Protein AF-A0A522ARN6-F1 (afdb_m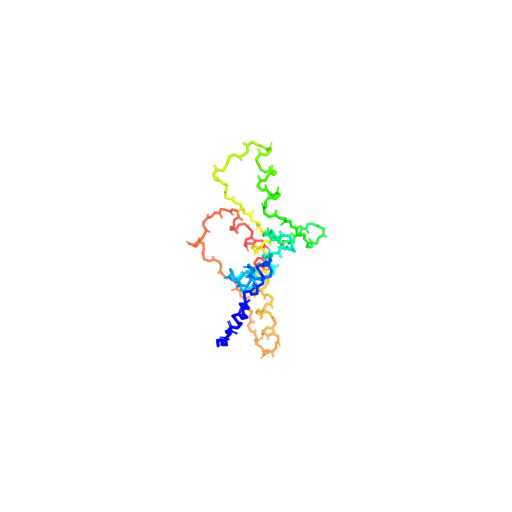onomer_lite)

Sequence (126 aa):
MNRISHQNHDVEWNAARAADLYGIEYWGAGHFQVSADGLVQVTAETGGGRGTINLLDIVDGLSERGLPMPVLLRIENLLDARIAEINESFARAIAQSGYRGRYRGVFPIKVNQQSQIIEEVASFGA

Radius of gyration: 21.61 Å; chains: 1; bounding box: 45×65×55 Å

Foldseek 3Di:
DDPPPPPPPPPDDFLVVVCVVVVCVPPVVPQWGADRVNFIKGWFQDPVGIDIDGPVVVVVVCVVVVNDDDDDDDDLRVLLVVLVVVQVVVVVVCVVVVPPDHDADDDDCVVPVDPVSVVSCVVNRD

Secondary structure (DSSP, 8-state):
----------PPP-HHHHHHHTTHHHHHTTTEEE-TTS-EEEEEEETTEEEEEEHHHHHHHHHHTT-PSP-----HHHHHHHHHHHHHHHHHHHHHHT--S-------GGG---HHHHHHHHHH--

pLDDT: mean 85.88, std 13.64, range [35.56, 97.69]

Structure (mmCIF, N/CA/C/O backbone):
data_AF-A0A522ARN6-F1
#
_entry.id   AF-A0A522ARN6-F1
#
loop_
_atom_site.group_PDB
_atom_site.id
_atom_site.type_symbol
_atom_site.label_atom_id
_atom_site.label_alt_id
_atom_site.label_comp_id
_atom_site.label_asym_id
_atom_site.label_entity_id
_atom_site.label_seq_id
_atom_site.pdbx_PDB_ins_co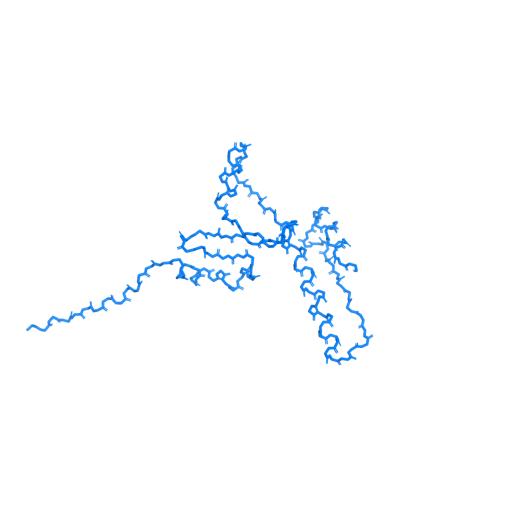de
_atom_site.Cartn_x
_atom_site.Cartn_y
_atom_site.Cartn_z
_atom_site.occupancy
_atom_site.B_iso_or_equiv
_atom_site.auth_seq_id
_atom_site.auth_comp_id
_atom_site.auth_asym_id
_atom_site.auth_atom_id
_atom_site.pdbx_PDB_model_num
ATOM 1 N N . MET A 1 1 ? -1.567 -51.854 -32.004 1.00 36.31 1 MET A N 1
ATOM 2 C CA . MET A 1 1 ? -0.884 -50.661 -31.456 1.00 36.31 1 MET A CA 1
ATOM 3 C C . MET A 1 1 ? -1.908 -49.558 -31.244 1.00 36.31 1 MET A C 1
ATOM 5 O O . MET A 1 1 ? -2.272 -48.893 -32.203 1.00 36.31 1 MET A O 1
ATOM 9 N N . ASN A 1 2 ? -2.405 -49.394 -30.018 1.00 35.56 2 ASN A N 1
ATOM 10 C CA . ASN A 1 2 ? -3.273 -48.271 -29.664 1.00 35.56 2 ASN A CA 1
ATOM 11 C C . ASN A 1 2 ? -2.361 -47.106 -29.252 1.00 35.56 2 ASN A C 1
ATOM 13 O O . ASN A 1 2 ? -1.672 -47.207 -28.238 1.00 35.56 2 ASN A O 1
ATOM 17 N N . ARG A 1 3 ? -2.280 -46.046 -30.066 1.00 41.84 3 ARG A N 1
ATOM 18 C CA . ARG A 1 3 ? -1.606 -44.802 -29.666 1.00 41.84 3 ARG A CA 1
ATOM 19 C C . ARG A 1 3 ? -2.460 -44.169 -28.576 1.00 41.84 3 ARG A C 1
ATOM 21 O O . ARG A 1 3 ? -3.554 -43.696 -28.854 1.00 41.84 3 ARG A O 1
ATOM 28 N N . ILE A 1 4 ? -1.960 -44.196 -27.346 1.00 50.34 4 ILE A N 1
ATOM 29 C CA . ILE A 1 4 ? -2.500 -43.393 -26.255 1.00 50.34 4 ILE A CA 1
ATOM 30 C C . ILE A 1 4 ? -2.236 -41.937 -26.640 1.00 50.34 4 ILE A C 1
ATOM 32 O O . ILE A 1 4 ? -1.092 -41.484 -26.658 1.00 50.34 4 ILE A O 1
ATOM 36 N N . SER A 1 5 ? -3.288 -41.230 -27.036 1.00 45.78 5 SER A N 1
ATOM 37 C CA . SER A 1 5 ? -3.281 -39.783 -27.199 1.00 45.78 5 SER A CA 1
ATOM 38 C C . SER A 1 5 ? -3.051 -39.176 -25.816 1.00 45.78 5 SER A C 1
ATOM 40 O O . SER A 1 5 ? -3.976 -39.084 -25.012 1.00 45.78 5 SER A O 1
ATOM 42 N N . HIS A 1 6 ? -1.809 -38.792 -25.513 1.00 49.28 6 HIS A N 1
ATOM 43 C CA . HIS A 1 6 ? -1.531 -37.887 -24.405 1.00 49.28 6 HIS A CA 1
ATOM 44 C C . HIS A 1 6 ? -2.176 -36.539 -24.745 1.00 49.28 6 HIS A C 1
ATOM 46 O O . HIS A 1 6 ? -1.598 -35.717 -25.450 1.00 49.28 6 HIS A O 1
ATOM 52 N N . GLN A 1 7 ? -3.415 -36.347 -24.293 1.00 51.12 7 GLN A N 1
ATOM 53 C CA . GLN A 1 7 ? -4.031 -35.031 -24.168 1.00 51.12 7 GLN A CA 1
ATOM 54 C C . GLN A 1 7 ? -3.242 -34.302 -23.079 1.00 51.12 7 GLN A C 1
ATOM 56 O O . GLN A 1 7 ? -3.546 -34.415 -21.892 1.00 51.12 7 GLN A O 1
ATOM 61 N N . ASN A 1 8 ? -2.153 -33.648 -23.476 1.00 50.44 8 ASN A N 1
ATOM 62 C CA . ASN A 1 8 ? -1.408 -32.776 -22.593 1.00 50.44 8 ASN A CA 1
ATOM 63 C C . ASN A 1 8 ? -2.280 -31.536 -22.382 1.00 50.44 8 ASN A C 1
ATOM 65 O O . ASN A 1 8 ? -2.251 -30.604 -23.181 1.00 50.44 8 ASN A O 1
ATOM 69 N N . HIS A 1 9 ? -3.116 -31.551 -21.345 1.00 53.28 9 HIS A N 1
ATOM 70 C CA . HIS A 1 9 ? -3.785 -30.350 -20.853 1.00 53.28 9 HIS A CA 1
ATOM 71 C C . HIS A 1 9 ? -2.761 -29.479 -20.105 1.00 53.28 9 HIS A C 1
ATOM 73 O O . HIS A 1 9 ? -2.957 -29.121 -18.945 1.00 53.28 9 HIS A O 1
ATOM 79 N N . ASP A 1 10 ? -1.658 -29.132 -20.774 1.00 64.62 10 ASP A N 1
ATOM 80 C CA . ASP A 1 10 ? -0.843 -27.985 -20.393 1.00 64.62 10 ASP A CA 1
ATOM 81 C C . ASP A 1 10 ? -1.668 -26.767 -20.774 1.00 64.62 10 ASP A C 1
ATOM 83 O O . ASP A 1 10 ? -1.637 -26.265 -21.895 1.00 64.62 10 ASP A O 1
ATOM 87 N N . VAL A 1 11 ? -2.530 -26.363 -19.850 1.00 71.56 11 VAL A N 1
ATOM 88 C CA . VAL A 1 11 ? -3.292 -25.133 -19.997 1.00 71.56 11 VAL A CA 1
ATOM 89 C C . VAL A 1 11 ? -2.281 -24.000 -20.226 1.00 71.56 11 VAL A C 1
ATOM 91 O O . VAL A 1 11 ? -1.294 -23.875 -19.499 1.00 71.56 11 VAL A O 1
ATOM 94 N N . GLU A 1 12 ? -2.507 -23.206 -21.264 1.00 87.88 12 GLU A N 1
ATOM 95 C CA . GLU A 1 12 ? -1.586 -22.168 -21.729 1.00 87.88 12 GLU A CA 1
ATOM 96 C C . GLU A 1 12 ? -1.233 -21.176 -20.604 1.00 87.88 12 GLU A C 1
ATOM 98 O O . GLU A 1 12 ? -2.098 -20.770 -19.821 1.00 87.88 12 GLU A O 1
ATOM 103 N N . TRP A 1 13 ? 0.049 -20.825 -20.468 1.00 90.81 13 TRP A N 1
ATOM 104 C CA . TRP A 1 13 ? 0.509 -19.838 -19.484 1.00 90.81 13 TRP A CA 1
ATOM 105 C C . TRP A 1 13 ? 0.035 -18.432 -19.871 1.00 90.81 13 TRP A C 1
ATOM 107 O O . TRP A 1 13 ? 0.168 -18.032 -21.023 1.00 90.81 13 TRP A O 1
ATOM 117 N N . ASN A 1 14 ? -0.503 -17.671 -18.914 1.00 93.88 14 ASN A N 1
ATOM 118 C CA . ASN A 1 14 ? -1.007 -16.315 -19.145 1.00 93.88 14 ASN A CA 1
ATOM 119 C C . ASN A 1 14 ? -0.912 -15.438 -17.881 1.00 93.88 14 ASN A C 1
ATOM 121 O O . ASN A 1 14 ? -0.576 -15.920 -16.797 1.00 93.88 14 ASN A O 1
ATOM 125 N N . ALA A 1 15 ? -1.228 -14.145 -18.019 1.00 94.62 15 ALA A N 1
ATOM 126 C CA . ALA A 1 15 ? -1.158 -13.168 -16.930 1.00 94.62 15 ALA A CA 1
ATOM 127 C C . ALA A 1 15 ? -2.036 -13.538 -15.721 1.00 94.62 15 ALA A C 1
ATOM 129 O O . ALA A 1 15 ? -1.594 -13.396 -14.583 1.00 94.62 15 ALA A O 1
ATOM 130 N N . ALA A 1 16 ? -3.238 -14.076 -15.949 1.00 93.75 16 ALA A N 1
ATOM 131 C CA . ALA A 1 16 ? -4.132 -14.503 -14.871 1.00 93.75 16 ALA A CA 1
ATOM 132 C C . ALA A 1 16 ? -3.527 -15.654 -14.050 1.00 93.75 16 ALA A C 1
ATOM 134 O O . ALA A 1 16 ? -3.585 -15.648 -12.825 1.00 93.75 16 ALA A O 1
ATOM 135 N N . ARG A 1 17 ? -2.869 -16.611 -14.713 1.00 93.31 17 ARG A N 1
ATOM 136 C CA . ARG A 1 17 ? -2.145 -17.703 -14.045 1.00 93.31 17 ARG A CA 1
ATOM 137 C C . ARG A 1 17 ? -0.931 -17.222 -13.275 1.00 93.31 17 ARG A C 1
ATOM 139 O O . ARG A 1 17 ? -0.664 -17.742 -12.200 1.00 93.31 17 ARG A O 1
ATOM 146 N N . ALA A 1 18 ? -0.209 -16.239 -13.805 1.00 93.69 18 ALA A N 1
ATOM 147 C CA . ALA A 1 18 ? 0.872 -15.599 -13.067 1.00 93.69 18 ALA A CA 1
ATOM 148 C C . ALA A 1 18 ? 0.336 -14.898 -11.807 1.00 93.69 18 ALA A C 1
ATOM 150 O O . ALA A 1 18 ? 0.896 -15.077 -10.728 1.00 93.69 18 ALA A O 1
ATOM 151 N N . ALA A 1 19 ? -0.766 -14.150 -11.928 1.00 95.00 19 ALA A N 1
ATOM 152 C CA . ALA A 1 19 ? -1.405 -13.467 -10.804 1.00 95.00 19 ALA A CA 1
ATOM 153 C C . ALA A 1 19 ? -1.857 -14.445 -9.709 1.00 95.00 19 ALA A C 1
ATOM 155 O O . ALA A 1 19 ? -1.609 -14.180 -8.532 1.00 95.00 19 ALA A O 1
ATOM 156 N N . ASP A 1 20 ? -2.450 -15.576 -10.102 1.00 94.69 20 ASP A N 1
ATOM 157 C CA . ASP A 1 20 ? -2.875 -16.654 -9.201 1.00 94.69 20 ASP A CA 1
ATOM 158 C C . ASP A 1 20 ? -1.675 -17.358 -8.547 1.00 94.69 20 ASP A C 1
ATOM 160 O O . ASP A 1 20 ? -1.589 -17.440 -7.323 1.00 94.69 20 ASP A O 1
ATOM 164 N N . LEU A 1 21 ? -0.675 -17.764 -9.342 1.00 94.94 21 LEU A N 1
ATOM 165 C CA . LEU A 1 21 ? 0.534 -18.430 -8.845 1.00 94.94 21 LEU A CA 1
ATOM 166 C C . LEU A 1 21 ? 1.289 -17.576 -7.816 1.00 94.94 21 LEU A C 1
ATOM 168 O O . LEU A 1 21 ? 1.762 -18.099 -6.808 1.00 94.94 21 LEU A O 1
ATOM 172 N N . TYR A 1 22 ? 1.415 -16.271 -8.069 1.00 95.38 22 TYR A N 1
ATOM 173 C CA . TYR A 1 22 ? 2.065 -15.329 -7.152 1.00 95.38 22 TYR A CA 1
ATOM 174 C C . TYR A 1 22 ? 1.110 -14.746 -6.100 1.00 95.38 22 TYR A C 1
ATOM 176 O O . TYR A 1 22 ? 1.527 -13.930 -5.272 1.00 95.38 22 TYR A O 1
ATOM 184 N N . GLY A 1 23 ? -0.160 -15.157 -6.118 1.00 94.88 23 GLY A N 1
ATOM 185 C CA . GLY A 1 23 ? -1.174 -14.784 -5.141 1.00 94.88 23 GLY A CA 1
ATOM 186 C C . GLY A 1 23 ? -1.419 -13.282 -5.029 1.00 94.88 23 GLY A C 1
ATOM 187 O O . GLY A 1 23 ? -1.729 -12.805 -3.938 1.00 94.88 23 GLY A O 1
ATOM 188 N N . ILE A 1 24 ? -1.246 -12.528 -6.120 1.00 94.94 24 ILE A N 1
ATOM 189 C CA . ILE A 1 24 ? -1.282 -11.055 -6.102 1.00 94.94 24 ILE A CA 1
ATOM 190 C C . ILE A 1 24 ? -2.627 -10.543 -5.587 1.00 94.94 24 ILE A C 1
ATOM 192 O O . ILE A 1 24 ? -2.663 -9.577 -4.832 1.00 94.94 24 ILE A O 1
ATOM 196 N N . GLU A 1 25 ? -3.726 -11.229 -5.892 1.00 89.50 25 GLU A N 1
ATOM 197 C CA . GLU A 1 25 ? -5.050 -10.862 -5.381 1.00 89.50 25 GLU A CA 1
ATOM 198 C C . GLU A 1 25 ? -5.170 -11.006 -3.853 1.00 89.50 25 GLU A C 1
ATOM 200 O O . GLU A 1 25 ? -5.901 -10.243 -3.220 1.00 89.50 25 GLU A O 1
ATOM 205 N N . TYR A 1 26 ? -4.422 -11.930 -3.238 1.00 91.69 26 TYR A N 1
ATOM 206 C CA . TYR A 1 26 ? -4.505 -12.208 -1.801 1.00 91.69 26 TYR A CA 1
ATOM 207 C C . TYR A 1 26 ? -3.744 -11.196 -0.944 1.00 91.69 26 TYR A C 1
ATOM 209 O O . TYR A 1 26 ? -4.228 -10.804 0.117 1.00 91.69 26 TYR A O 1
ATOM 217 N N . TRP A 1 27 ? -2.553 -10.774 -1.377 1.00 92.56 27 TRP A N 1
ATOM 218 C CA . TRP A 1 27 ? -1.725 -9.821 -0.623 1.00 92.56 27 TRP A CA 1
ATOM 219 C C . TRP A 1 27 ? -1.785 -8.397 -1.180 1.00 92.56 27 TRP A C 1
ATOM 221 O O . TRP A 1 27 ? -1.527 -7.439 -0.451 1.00 92.56 27 TRP A O 1
ATOM 231 N N . GLY A 1 28 ? -2.139 -8.237 -2.457 1.00 91.38 28 GLY A N 1
ATOM 232 C CA . GLY A 1 28 ? -2.182 -6.946 -3.138 1.00 91.38 28 GLY A CA 1
ATOM 233 C C . GLY A 1 28 ? -3.306 -6.050 -2.638 1.00 91.38 28 GLY A C 1
ATOM 234 O O . GLY A 1 28 ? -3.177 -4.826 -2.693 1.00 91.38 28 GLY A O 1
ATOM 235 N N . ALA A 1 29 ? -4.382 -6.656 -2.117 1.00 88.62 29 ALA A N 1
ATOM 236 C CA . ALA A 1 29 ? -5.458 -6.008 -1.372 1.00 88.62 29 ALA A CA 1
ATOM 237 C C . ALA A 1 29 ? -5.947 -4.705 -2.033 1.00 88.62 29 ALA A C 1
ATOM 239 O O . ALA A 1 29 ? -6.025 -3.650 -1.401 1.00 88.62 29 ALA A O 1
ATOM 240 N N . GLY A 1 30 ? -6.218 -4.807 -3.339 1.00 89.50 30 GLY A N 1
ATOM 241 C CA . GLY A 1 30 ? -6.712 -3.739 -4.209 1.00 89.50 30 GLY A CA 1
ATOM 242 C C . GLY A 1 30 ? -5.647 -2.777 -4.745 1.00 89.50 30 GLY A C 1
ATOM 243 O O . GLY A 1 30 ? -5.923 -2.055 -5.702 1.00 89.50 30 GLY A O 1
ATOM 244 N N . HIS A 1 31 ? -4.444 -2.759 -4.178 1.00 92.31 31 HIS A N 1
ATOM 245 C CA . HIS A 1 31 ? -3.377 -1.856 -4.611 1.00 92.31 31 HIS A CA 1
ATOM 246 C C . HIS A 1 31 ? -2.437 -2.481 -5.629 1.00 92.31 31 HIS A C 1
ATOM 248 O O . HIS A 1 31 ? -1.870 -1.747 -6.423 1.00 92.31 31 HIS A O 1
ATOM 254 N N . PHE A 1 32 ? -2.274 -3.802 -5.635 1.00 95.19 32 PHE A N 1
ATOM 255 C CA . PHE A 1 32 ? -1.426 -4.493 -6.604 1.00 95.19 32 PHE A CA 1
ATOM 256 C C . PHE A 1 32 ? -2.249 -5.462 -7.443 1.00 95.19 32 PHE A C 1
ATOM 258 O O . PHE A 1 32 ? -3.109 -6.164 -6.916 1.00 95.19 32 PHE A O 1
ATOM 265 N N . GLN A 1 33 ? -1.974 -5.486 -8.745 1.00 95.69 33 GLN A N 1
ATOM 266 C CA . GLN A 1 33 ? -2.615 -6.375 -9.715 1.00 95.69 33 GLN A CA 1
ATOM 267 C C . GLN A 1 33 ? -1.666 -6.665 -10.882 1.00 95.69 33 GLN A C 1
ATOM 269 O O . GLN A 1 33 ? -0.626 -6.018 -11.015 1.00 95.69 33 GLN A O 1
ATOM 274 N N . VAL A 1 34 ? -2.028 -7.621 -11.735 1.00 96.31 34 VAL A N 1
ATOM 275 C CA . VAL A 1 34 ? -1.323 -7.895 -12.995 1.00 96.31 34 VAL A CA 1
ATOM 276 C C . VAL A 1 34 ? -2.190 -7.409 -14.152 1.00 96.31 34 VAL A C 1
ATOM 278 O O . VAL A 1 34 ? -3.378 -7.723 -14.202 1.00 96.31 34 VAL A O 1
ATOM 281 N N . SER A 1 35 ? -1.615 -6.634 -15.070 1.00 95.06 35 SER A N 1
ATOM 282 C CA . SER A 1 35 ? -2.295 -6.202 -16.292 1.00 95.06 35 SER A CA 1
ATOM 283 C C . SER A 1 35 ? -2.523 -7.375 -17.253 1.00 95.06 35 SER A C 1
ATOM 285 O O . SER A 1 35 ? -1.896 -8.428 -17.134 1.00 95.06 35 SER A O 1
ATOM 287 N N . ALA A 1 36 ? -3.380 -7.186 -18.261 1.00 93.00 36 ALA A N 1
ATOM 288 C CA . ALA A 1 36 ? -3.571 -8.179 -19.323 1.00 93.00 36 ALA A CA 1
ATOM 289 C C . ALA A 1 36 ? -2.258 -8.513 -20.062 1.00 93.00 36 ALA A C 1
ATOM 291 O O . ALA A 1 36 ? -2.060 -9.653 -20.479 1.00 93.00 36 ALA A O 1
ATOM 292 N N . ASP A 1 37 ? -1.345 -7.543 -20.141 1.00 93.75 37 ASP A N 1
ATOM 293 C CA . ASP A 1 37 ? -0.022 -7.680 -20.759 1.00 93.75 37 ASP A CA 1
ATOM 294 C C . ASP A 1 37 ? 1.018 -8.337 -19.829 1.00 93.75 37 ASP A C 1
ATOM 296 O O . ASP A 1 37 ? 2.181 -8.487 -20.197 1.00 93.75 37 ASP A O 1
ATOM 300 N N . GLY A 1 38 ? 0.625 -8.738 -18.613 1.00 94.69 38 GLY A N 1
ATOM 301 C CA . GLY A 1 38 ? 1.499 -9.425 -17.660 1.00 94.69 38 GLY A CA 1
ATOM 302 C C . GLY A 1 38 ? 2.375 -8.503 -16.807 1.00 94.69 38 GLY A C 1
ATOM 303 O O . GLY A 1 38 ? 3.334 -8.976 -16.199 1.00 94.69 38 GLY A O 1
ATOM 304 N N . LEU A 1 39 ? 2.069 -7.203 -16.736 1.00 96.69 39 LEU A N 1
ATOM 305 C CA . LEU A 1 39 ? 2.829 -6.232 -15.944 1.00 96.69 39 LEU A CA 1
ATOM 306 C C . LEU A 1 39 ? 2.237 -6.064 -14.546 1.00 96.69 39 LEU A C 1
ATOM 308 O O . LEU A 1 39 ? 1.023 -5.954 -14.390 1.00 96.69 39 LEU A O 1
ATOM 312 N N . VAL A 1 40 ? 3.090 -5.973 -13.523 1.00 96.19 40 VAL A N 1
ATOM 313 C CA . VAL A 1 40 ? 2.633 -5.619 -12.173 1.00 96.19 40 VAL A CA 1
ATOM 314 C C . VAL A 1 40 ? 2.268 -4.142 -12.146 1.00 96.19 40 VAL A C 1
ATOM 316 O O . VAL A 1 40 ? 3.093 -3.279 -12.453 1.00 96.19 40 VAL A O 1
ATOM 319 N N . GLN A 1 41 ? 1.037 -3.858 -11.745 1.00 96.25 41 GLN A N 1
ATOM 320 C CA . GLN A 1 41 ? 0.513 -2.510 -11.599 1.00 96.25 41 GLN A CA 1
ATOM 321 C C . GLN A 1 41 ? 0.334 -2.172 -10.132 1.00 96.25 41 GLN A C 1
ATOM 323 O O . GLN A 1 41 ? -0.048 -3.028 -9.331 1.00 96.25 41 GLN A O 1
ATOM 328 N N . VAL A 1 42 ? 0.553 -0.903 -9.809 1.00 95.06 42 VAL A N 1
ATOM 329 C CA . VAL A 1 42 ? 0.184 -0.336 -8.522 1.00 95.06 42 VAL A CA 1
ATOM 330 C C . VAL A 1 42 ? -0.938 0.673 -8.691 1.00 95.06 42 VAL A C 1
ATOM 332 O O . VAL A 1 42 ? -0.947 1.469 -9.628 1.00 95.06 42 VAL A O 1
ATOM 335 N N . THR A 1 43 ? -1.897 0.613 -7.779 1.00 93.62 43 THR A N 1
ATOM 336 C CA . THR A 1 43 ? -3.066 1.473 -7.727 1.00 93.62 43 THR A CA 1
ATOM 337 C C . THR A 1 43 ? -3.111 2.184 -6.384 1.00 93.62 43 THR A C 1
ATOM 339 O O . THR A 1 43 ? -3.165 1.551 -5.327 1.00 93.62 43 THR A O 1
ATOM 342 N N . ALA A 1 44 ? -3.111 3.509 -6.429 1.00 90.25 44 ALA A N 1
ATOM 343 C CA . ALA A 1 44 ? -3.123 4.361 -5.252 1.00 90.25 44 ALA A CA 1
ATOM 344 C C . ALA A 1 44 ? -4.115 5.511 -5.439 1.00 90.25 44 ALA A C 1
ATOM 346 O O . ALA A 1 44 ? -4.439 5.892 -6.567 1.00 90.25 44 ALA A O 1
ATOM 347 N N . GLU A 1 45 ? -4.599 6.069 -4.333 1.00 85.75 45 GLU A N 1
ATOM 348 C CA . GLU A 1 45 ? -5.330 7.334 -4.385 1.00 85.75 45 GLU A CA 1
ATOM 349 C C . GLU A 1 45 ? -4.395 8.435 -4.893 1.00 85.75 45 GLU A C 1
ATOM 351 O O . GLU A 1 45 ? -3.203 8.413 -4.623 1.00 85.75 45 GLU A O 1
ATOM 356 N N . THR A 1 46 ? -4.907 9.396 -5.647 1.00 80.25 46 THR A N 1
ATOM 357 C CA . THR A 1 46 ? -4.177 10.558 -6.171 1.00 80.25 46 THR A CA 1
ATOM 358 C C . THR A 1 46 ? -5.075 11.791 -6.057 1.00 80.25 46 THR A C 1
ATOM 360 O O . THR A 1 46 ? -6.273 11.671 -5.801 1.00 80.25 46 THR A O 1
ATOM 363 N N . GLY A 1 47 ? -4.543 12.994 -6.302 1.00 73.75 47 GLY A N 1
ATOM 364 C CA . GLY A 1 47 ? -5.351 14.224 -6.283 1.00 73.75 47 GLY A CA 1
ATOM 365 C C . GLY A 1 47 ? -6.541 14.233 -7.262 1.00 73.75 47 GLY A C 1
ATOM 366 O O . GLY A 1 47 ? -7.448 15.042 -7.097 1.00 73.75 47 GLY A O 1
ATOM 367 N N . GLY A 1 48 ? -6.557 13.335 -8.258 1.00 79.94 48 GLY A N 1
ATOM 368 C CA . GLY A 1 48 ? -7.654 13.146 -9.217 1.00 79.94 48 GLY A CA 1
ATOM 369 C C . GLY A 1 48 ? -8.522 11.904 -8.969 1.00 79.94 48 GLY A C 1
ATOM 370 O O . GLY A 1 48 ? -9.280 11.521 -9.857 1.00 79.94 48 GLY A O 1
ATOM 371 N N . GLY A 1 49 ? -8.402 11.258 -7.805 1.00 84.00 49 GLY A N 1
ATOM 372 C CA . GLY A 1 49 ? -9.015 9.962 -7.499 1.00 84.00 49 GLY A CA 1
ATOM 373 C C . GLY A 1 49 ? -8.023 8.812 -7.654 1.00 84.00 49 GLY A C 1
ATOM 374 O O . GLY A 1 49 ? -6.813 9.004 -7.559 1.00 84.00 49 GLY A O 1
ATOM 375 N N . ARG A 1 50 ? -8.511 7.602 -7.902 1.00 87.50 50 ARG A N 1
ATOM 376 C CA . ARG A 1 50 ? -7.671 6.403 -7.927 1.00 87.50 50 ARG A CA 1
ATOM 377 C C . ARG A 1 50 ? -6.923 6.259 -9.258 1.00 87.50 50 ARG A C 1
ATOM 379 O O . ARG A 1 50 ? -7.545 6.176 -10.313 1.00 87.50 50 ARG A O 1
ATOM 386 N N . GLY A 1 51 ? -5.593 6.234 -9.199 1.00 91.31 51 GLY A N 1
ATOM 387 C CA . GLY A 1 51 ? -4.709 6.097 -10.358 1.00 91.31 51 GLY A CA 1
ATOM 388 C C . GLY A 1 51 ? -3.974 4.759 -10.358 1.00 91.31 51 GLY A C 1
ATOM 389 O O . GLY A 1 51 ? -3.558 4.288 -9.301 1.00 91.31 51 GLY A O 1
ATOM 390 N N . THR A 1 52 ? -3.795 4.171 -11.542 1.00 94.19 52 THR A N 1
ATOM 391 C CA . THR A 1 52 ? -3.078 2.904 -11.755 1.00 94.19 52 THR A CA 1
ATOM 392 C C . THR A 1 52 ? -1.901 3.126 -12.701 1.00 94.19 52 THR A C 1
ATOM 394 O O . THR A 1 52 ? -2.063 3.764 -13.739 1.00 94.19 52 THR A O 1
ATOM 397 N N . ILE A 1 53 ? -0.728 2.590 -12.364 1.00 94.31 53 ILE A N 1
ATOM 398 C CA . ILE A 1 53 ? 0.500 2.692 -13.167 1.00 94.31 53 ILE A CA 1
ATOM 399 C C . ILE A 1 53 ? 1.280 1.373 -13.112 1.00 94.31 53 ILE A C 1
ATOM 401 O O . ILE A 1 53 ? 1.261 0.688 -12.084 1.00 94.31 53 ILE A O 1
ATOM 405 N N . ASN A 1 54 ? 1.963 0.992 -14.196 1.00 96.38 54 ASN A N 1
ATOM 406 C CA . ASN A 1 54 ? 2.829 -0.185 -14.161 1.00 96.38 54 ASN A CA 1
ATOM 407 C C . ASN A 1 54 ? 4.093 0.129 -13.348 1.00 96.38 54 ASN A C 1
ATOM 409 O O . ASN A 1 54 ? 4.685 1.199 -13.482 1.00 96.38 54 ASN A O 1
ATOM 413 N N . LEU A 1 55 ? 4.553 -0.820 -12.530 1.00 94.62 55 LEU A N 1
ATOM 414 C CA . LEU A 1 55 ? 5.800 -0.647 -11.778 1.00 94.62 55 LEU A CA 1
ATOM 415 C C . LEU A 1 55 ? 7.010 -0.471 -12.705 1.00 94.62 55 LEU A C 1
ATOM 417 O O . LEU A 1 55 ? 7.932 0.257 -12.346 1.00 94.62 55 LEU A O 1
ATOM 421 N N . LEU A 1 56 ? 7.002 -1.096 -13.888 1.00 94.75 56 LEU A N 1
ATOM 422 C CA . LEU A 1 56 ? 8.072 -0.913 -14.874 1.00 94.75 56 LEU A CA 1
ATOM 423 C C . LEU A 1 56 ? 8.120 0.520 -15.413 1.00 94.75 56 LEU A C 1
ATOM 425 O O . LEU A 1 56 ? 9.203 1.086 -15.449 1.00 94.75 56 LEU A O 1
ATOM 429 N N . ASP A 1 57 ? 6.973 1.149 -15.687 1.00 95.31 57 ASP A N 1
ATOM 430 C CA . ASP A 1 57 ? 6.935 2.550 -16.138 1.00 95.31 57 ASP A CA 1
ATOM 431 C C . ASP A 1 57 ? 7.558 3.493 -15.090 1.00 95.31 57 ASP A C 1
ATOM 433 O O . ASP A 1 57 ? 8.237 4.465 -15.424 1.00 95.31 57 ASP A O 1
ATOM 437 N N . ILE A 1 58 ? 7.374 3.190 -13.796 1.00 93.62 58 ILE A N 1
ATOM 438 C CA . ILE A 1 58 ? 8.027 3.927 -12.704 1.00 93.62 58 ILE A CA 1
ATOM 439 C C . ILE A 1 58 ? 9.546 3.713 -12.737 1.00 93.62 58 ILE A C 1
ATOM 441 O O . ILE A 1 58 ? 10.300 4.674 -12.600 1.00 93.62 58 ILE A O 1
ATOM 445 N N . VAL A 1 59 ? 10.005 2.469 -12.895 1.00 93.69 59 VAL A N 1
ATOM 446 C CA . VAL A 1 59 ? 11.440 2.132 -12.944 1.00 93.69 59 VAL A CA 1
ATOM 447 C C . VAL A 1 59 ? 12.127 2.798 -14.137 1.00 93.69 59 VAL A C 1
ATOM 449 O O . VAL A 1 59 ? 13.219 3.354 -13.979 1.00 93.69 59 VAL A O 1
ATOM 452 N N . ASP A 1 60 ? 11.476 2.801 -15.297 1.00 93.75 60 ASP A N 1
ATOM 453 C CA . ASP A 1 60 ? 11.976 3.452 -16.505 1.00 93.75 60 ASP A CA 1
ATOM 454 C C . ASP A 1 60 ? 12.073 4.968 -16.290 1.00 93.75 60 ASP A C 1
ATOM 456 O O . ASP A 1 60 ? 13.142 5.552 -16.476 1.00 93.75 60 ASP A O 1
ATOM 460 N N . GLY A 1 61 ? 11.024 5.597 -15.745 1.00 94.50 61 GLY A N 1
ATOM 461 C CA . GLY A 1 61 ? 11.039 7.025 -15.416 1.00 94.50 61 GLY A CA 1
ATOM 462 C C . GLY A 1 61 ? 12.085 7.416 -14.359 1.00 94.50 61 GLY A C 1
ATOM 463 O O . GLY A 1 61 ? 12.633 8.519 -14.403 1.00 94.50 61 GLY A O 1
ATOM 464 N N . LEU A 1 62 ? 12.409 6.537 -13.404 1.00 94.12 62 LEU A N 1
ATOM 465 C CA . LEU A 1 62 ? 13.513 6.756 -12.456 1.00 94.12 62 LEU A CA 1
ATOM 466 C C . LEU A 1 62 ? 14.878 6.675 -13.154 1.00 94.12 62 LEU A C 1
ATOM 468 O O . LEU A 1 62 ? 15.750 7.513 -12.903 1.00 94.12 62 LEU A O 1
ATOM 472 N N . SER A 1 63 ? 15.042 5.707 -14.055 1.00 92.38 63 SER A N 1
ATOM 473 C CA . SER A 1 63 ? 16.275 5.502 -14.820 1.00 92.38 63 SER A CA 1
ATOM 474 C C . SER A 1 63 ? 16.557 6.677 -15.760 1.00 92.38 63 SER A C 1
ATOM 476 O O . SER A 1 63 ? 17.682 7.177 -15.792 1.00 92.38 63 SER A O 1
ATOM 478 N N . GLU A 1 64 ? 15.535 7.197 -16.449 1.00 94.69 64 GLU A N 1
ATOM 479 C CA . GLU A 1 64 ? 15.628 8.405 -17.288 1.00 94.69 64 GLU A CA 1
ATOM 480 C C . GLU A 1 64 ? 16.053 9.647 -16.492 1.00 94.69 64 GLU A C 1
ATOM 482 O O . GLU A 1 64 ? 16.732 10.536 -17.008 1.00 94.69 64 GLU A O 1
ATOM 487 N N . ARG A 1 65 ? 15.708 9.692 -15.201 1.00 94.25 65 ARG A N 1
ATOM 488 C CA . ARG A 1 65 ? 16.110 10.755 -14.266 1.00 94.25 65 ARG A CA 1
ATOM 489 C C . ARG A 1 65 ? 17.502 10.540 -13.667 1.00 94.25 65 ARG A C 1
ATOM 491 O O . ARG A 1 65 ? 17.908 11.306 -12.794 1.00 94.25 65 ARG A O 1
ATOM 498 N N . GLY A 1 66 ? 18.232 9.521 -14.119 1.00 93.50 66 GLY A N 1
ATOM 499 C CA . GLY A 1 66 ? 19.585 9.211 -13.665 1.00 93.50 66 GLY A CA 1
ATOM 500 C C . GLY A 1 66 ? 19.647 8.635 -12.251 1.00 93.50 66 GLY A C 1
ATOM 501 O O . GLY A 1 66 ? 20.694 8.732 -11.613 1.00 93.50 66 GLY A O 1
ATOM 502 N N . LEU A 1 67 ? 18.550 8.063 -11.741 1.00 92.00 67 LEU A N 1
ATOM 503 C CA . LEU A 1 67 ? 18.526 7.388 -10.444 1.00 92.00 67 LEU A CA 1
ATOM 504 C C . LEU A 1 67 ? 18.886 5.906 -10.640 1.00 92.00 67 LEU A C 1
ATOM 506 O O . LEU A 1 67 ? 18.079 5.157 -11.191 1.00 92.00 67 LEU A O 1
ATOM 510 N N . PRO A 1 68 ? 20.088 5.459 -10.225 1.00 88.88 68 PRO A N 1
ATOM 511 C CA . PRO A 1 68 ? 20.503 4.077 -10.410 1.00 88.88 68 PRO A CA 1
ATOM 512 C C . PRO A 1 68 ? 19.792 3.144 -9.424 1.00 88.88 68 PRO A C 1
ATOM 514 O O . PRO A 1 68 ? 19.510 3.508 -8.282 1.00 88.88 68 PRO A O 1
ATOM 517 N N . MET A 1 69 ? 19.566 1.904 -9.850 1.00 90.56 69 MET A N 1
ATOM 518 C CA . MET A 1 69 ? 19.073 0.835 -8.980 1.00 90.56 69 MET A CA 1
ATOM 519 C C . MET A 1 69 ? 20.182 0.342 -8.024 1.00 90.56 69 MET A C 1
ATOM 521 O O . MET A 1 69 ? 21.355 0.360 -8.403 1.00 90.56 69 MET A O 1
ATOM 525 N N . PRO A 1 70 ? 19.849 -0.154 -6.814 1.00 92.88 70 PRO A N 1
ATOM 526 C CA . PRO A 1 70 ? 18.503 -0.359 -6.275 1.00 92.88 70 PRO A CA 1
ATOM 527 C C . PRO A 1 70 ? 17.866 0.927 -5.729 1.00 92.88 70 PRO A C 1
ATOM 529 O O . PRO A 1 70 ? 18.523 1.730 -5.071 1.00 92.88 70 PRO A O 1
ATOM 532 N N . VAL A 1 71 ? 16.554 1.070 -5.938 1.00 90.31 71 VAL A N 1
ATOM 533 C CA . VAL A 1 71 ? 15.738 2.151 -5.366 1.00 90.31 71 VAL A CA 1
ATOM 534 C C . VAL A 1 71 ? 14.699 1.562 -4.415 1.00 90.31 71 VAL A C 1
ATOM 536 O O . VAL A 1 71 ? 14.079 0.540 -4.711 1.00 90.31 71 VAL A O 1
ATOM 539 N N . LEU A 1 72 ? 14.488 2.229 -3.278 1.00 89.94 72 LEU A N 1
ATOM 540 C CA . LEU A 1 72 ? 13.360 1.964 -2.389 1.00 89.94 72 LEU A CA 1
ATOM 541 C C . LEU A 1 72 ? 12.189 2.868 -2.789 1.00 89.94 72 LEU A C 1
ATOM 543 O O . LEU A 1 72 ? 12.194 4.062 -2.496 1.00 89.94 72 LEU A O 1
ATOM 547 N N . LEU A 1 73 ? 11.193 2.297 -3.465 1.00 88.69 73 LEU A N 1
ATOM 548 C CA . LEU A 1 73 ? 9.968 3.005 -3.828 1.00 88.69 73 LEU A CA 1
ATOM 549 C C . LEU A 1 73 ? 8.997 3.010 -2.641 1.00 88.69 73 LEU A C 1
ATOM 551 O O . LEU A 1 73 ? 8.596 1.952 -2.156 1.00 88.69 73 LEU A O 1
ATOM 555 N N . ARG A 1 74 ? 8.593 4.204 -2.201 1.00 87.50 74 ARG A N 1
ATOM 556 C CA . ARG A 1 74 ? 7.570 4.400 -1.170 1.00 87.50 74 ARG A CA 1
ATOM 557 C C . ARG A 1 74 ? 6.337 5.041 -1.796 1.00 87.50 74 ARG A C 1
ATOM 559 O O . ARG A 1 74 ? 6.457 6.015 -2.529 1.00 87.50 74 ARG A O 1
ATOM 566 N N . ILE A 1 75 ? 5.167 4.477 -1.506 1.00 87.81 75 ILE A N 1
ATOM 567 C CA . ILE A 1 75 ? 3.878 4.956 -2.013 1.00 87.81 75 ILE A CA 1
ATOM 568 C C . ILE A 1 75 ? 3.054 5.384 -0.802 1.00 87.81 75 ILE A C 1
ATOM 570 O O . ILE A 1 75 ? 2.429 4.552 -0.149 1.00 87.81 75 ILE A O 1
ATOM 574 N N . GLU A 1 76 ? 3.126 6.668 -0.462 1.00 80.56 76 GLU A N 1
ATOM 575 C CA . GLU A 1 76 ? 2.567 7.240 0.778 1.00 80.56 76 GLU A CA 1
ATOM 576 C C . GLU A 1 76 ? 1.052 7.018 0.873 1.00 80.56 76 GLU A C 1
ATOM 578 O O . GLU A 1 76 ? 0.540 6.538 1.879 1.00 80.56 76 GLU A O 1
ATOM 583 N N . ASN A 1 77 ? 0.356 7.173 -0.248 1.00 82.44 77 ASN A N 1
ATOM 584 C CA . ASN A 1 77 ? -1.097 7.060 -0.359 1.00 82.44 77 ASN A CA 1
ATOM 585 C C . ASN A 1 77 ? -1.636 5.659 0.017 1.00 82.44 77 ASN A C 1
ATOM 587 O O . ASN A 1 77 ? -2.817 5.516 0.335 1.00 82.44 77 ASN A O 1
ATOM 591 N N . LEU A 1 78 ? -0.797 4.612 -0.008 1.00 85.44 78 LEU A N 1
ATOM 592 C CA . LEU A 1 78 ? -1.172 3.279 0.487 1.00 85.44 78 LEU A CA 1
ATOM 593 C C . LEU A 1 78 ? -1.224 3.235 2.018 1.00 85.44 78 LEU A C 1
ATOM 595 O O . LEU A 1 78 ? -2.071 2.534 2.570 1.00 85.44 78 LEU A O 1
ATOM 599 N N . LEU A 1 79 ? -0.330 3.950 2.707 1.00 83.75 79 LEU A N 1
ATOM 600 C CA . LEU A 1 79 ? -0.342 4.010 4.167 1.00 83.75 79 LEU A CA 1
ATOM 601 C C . LEU A 1 79 ? -1.618 4.702 4.651 1.00 83.75 79 LEU A C 1
ATOM 603 O O . LEU A 1 79 ? -2.3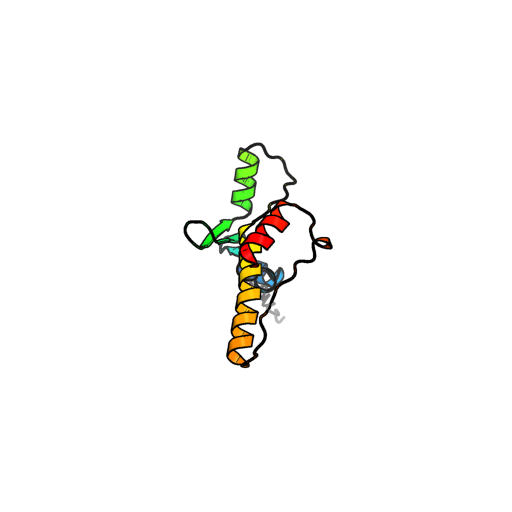15 4.156 5.508 1.00 83.75 79 LEU A O 1
ATOM 607 N N . ASP A 1 80 ? -1.959 5.834 4.039 1.00 83.06 80 ASP A N 1
ATOM 608 C CA . ASP A 1 80 ? -3.164 6.603 4.357 1.00 83.06 80 ASP A CA 1
ATOM 609 C C . ASP A 1 80 ? -4.428 5.759 4.171 1.00 83.06 80 ASP A C 1
ATOM 611 O O . ASP A 1 80 ? -5.265 5.672 5.074 1.00 83.06 80 ASP A O 1
ATOM 615 N N . ALA A 1 81 ? -4.526 5.049 3.039 1.00 84.38 81 ALA A N 1
ATOM 616 C CA . ALA A 1 81 ? -5.643 4.153 2.754 1.00 84.38 81 ALA A CA 1
ATOM 617 C C . ALA A 1 81 ? -5.804 3.064 3.829 1.00 84.38 81 ALA A C 1
ATOM 619 O O . ALA A 1 81 ? -6.925 2.768 4.244 1.00 84.38 81 ALA A O 1
ATOM 620 N N . ARG A 1 82 ? -4.701 2.499 4.340 1.00 86.31 82 ARG A N 1
ATOM 621 C CA . ARG A 1 82 ? -4.749 1.484 5.407 1.00 86.31 82 ARG A CA 1
ATOM 622 C C . ARG A 1 82 ? -5.164 2.050 6.753 1.00 86.31 82 ARG A C 1
ATOM 624 O O . ARG A 1 82 ? -5.927 1.407 7.474 1.00 86.31 82 ARG A O 1
ATOM 631 N N . ILE A 1 83 ? -4.683 3.238 7.106 1.00 86.75 83 ILE A N 1
ATOM 632 C CA . ILE A 1 83 ? -5.081 3.900 8.353 1.00 86.75 83 ILE A CA 1
ATOM 633 C C . ILE A 1 83 ? -6.577 4.222 8.313 1.00 86.75 83 ILE A C 1
ATOM 635 O O . ILE A 1 83 ? -7.286 3.935 9.284 1.00 86.75 83 ILE A O 1
ATOM 639 N N . ALA A 1 84 ? -7.068 4.750 7.190 1.00 87.31 84 ALA A N 1
ATOM 640 C CA . ALA A 1 84 ? -8.487 5.012 6.978 1.00 87.31 84 ALA A CA 1
ATOM 641 C C . ALA A 1 84 ? -9.314 3.721 7.077 1.00 87.31 84 ALA A C 1
ATOM 643 O O . ALA A 1 84 ? -10.243 3.646 7.880 1.00 87.31 84 ALA A O 1
ATOM 644 N N . GLU A 1 85 ? -8.921 2.667 6.358 1.00 90.00 85 GLU A N 1
ATOM 645 C CA . GLU A 1 85 ? -9.629 1.385 6.346 1.00 90.00 85 GLU A CA 1
ATOM 646 C C . GLU A 1 85 ? -9.776 0.777 7.750 1.00 90.00 85 GLU A C 1
ATOM 648 O O . GLU A 1 85 ? -10.857 0.295 8.106 1.00 90.00 85 GLU A O 1
ATOM 653 N N . ILE A 1 86 ? -8.725 0.828 8.576 1.00 91.38 86 ILE A N 1
ATOM 654 C CA . ILE A 1 86 ? -8.776 0.346 9.963 1.00 91.38 86 ILE A CA 1
ATOM 655 C C . ILE A 1 86 ? -9.770 1.180 10.779 1.00 91.38 86 ILE A C 1
ATOM 657 O O . ILE A 1 86 ? -10.657 0.618 11.428 1.00 91.38 86 ILE A O 1
ATOM 661 N N . ASN A 1 87 ? -9.646 2.510 10.748 1.00 90.56 87 ASN A N 1
ATOM 662 C CA . ASN A 1 87 ? -10.513 3.406 11.517 1.00 90.56 87 ASN A CA 1
ATOM 663 C C . ASN A 1 87 ? -11.986 3.248 11.128 1.00 90.56 87 ASN A C 1
ATOM 665 O O . ASN A 1 87 ? -12.849 3.097 11.997 1.00 90.56 87 ASN A O 1
ATOM 669 N N . GLU A 1 88 ? -12.277 3.215 9.830 1.00 92.62 88 GLU A N 1
ATOM 670 C CA . GLU A 1 88 ? -13.630 3.028 9.322 1.00 92.62 88 GLU A CA 1
ATOM 671 C C . GLU A 1 88 ? -14.190 1.645 9.656 1.00 92.62 88 GLU A C 1
ATOM 673 O O . GLU A 1 88 ? -15.367 1.521 9.996 1.00 92.62 88 GLU A O 1
ATOM 678 N N . SER A 1 89 ? -13.367 0.595 9.599 1.00 94.94 89 SER A N 1
ATOM 679 C CA . SER A 1 89 ? -13.795 -0.760 9.958 1.00 94.94 89 SER A CA 1
ATOM 680 C C . SER A 1 89 ? -14.211 -0.846 11.424 1.00 94.94 89 SER A C 1
ATOM 682 O O . SER A 1 89 ? -15.277 -1.391 11.725 1.00 94.94 89 SER A O 1
ATOM 684 N N . PHE A 1 90 ? -13.439 -0.243 12.332 1.00 95.50 90 PHE A N 1
ATOM 685 C CA . PHE A 1 90 ? -13.830 -0.138 13.738 1.00 95.50 90 PHE A CA 1
ATOM 686 C C . PHE A 1 90 ? -15.076 0.730 13.926 1.00 95.50 90 PHE A C 1
ATOM 688 O O . PHE A 1 90 ? -15.967 0.345 14.681 1.00 95.50 90 PHE A O 1
ATOM 695 N N . ALA A 1 91 ? -15.187 1.862 13.225 1.00 93.56 91 ALA A N 1
ATOM 696 C CA . ALA A 1 91 ? -16.373 2.716 13.292 1.00 93.56 91 ALA A CA 1
ATOM 697 C C . ALA A 1 91 ? -17.645 1.964 12.857 1.00 93.56 91 ALA A C 1
ATOM 699 O O . ALA A 1 91 ? -18.660 2.014 13.557 1.00 93.56 91 ALA A O 1
ATOM 700 N N . ARG A 1 92 ? -17.576 1.200 11.757 1.00 96.69 92 ARG A N 1
ATOM 701 C CA . ARG A 1 92 ? -18.671 0.339 11.281 1.00 96.69 92 ARG A CA 1
ATOM 702 C C . ARG A 1 92 ? -19.048 -0.718 12.316 1.00 96.69 92 ARG A C 1
ATOM 704 O O . ARG A 1 92 ? -20.227 -0.855 12.634 1.00 96.69 92 ARG A O 1
ATOM 711 N N . ALA A 1 93 ? -18.070 -1.430 12.875 1.00 97.38 93 ALA A N 1
ATOM 712 C CA . ALA A 1 93 ? -18.321 -2.465 13.877 1.00 97.38 93 ALA A CA 1
ATOM 713 C C . ALA A 1 93 ? -18.940 -1.899 15.170 1.00 97.38 93 ALA A C 1
ATOM 715 O O . ALA A 1 93 ? -19.864 -2.492 15.729 1.00 97.38 93 ALA A O 1
ATOM 716 N N . ILE A 1 94 ? -18.481 -0.730 15.630 1.00 96.69 94 ILE A N 1
ATOM 717 C CA . ILE A 1 94 ? -19.039 -0.023 16.794 1.00 96.69 94 ILE A CA 1
ATOM 718 C C . ILE A 1 94 ? -20.504 0.349 16.548 1.00 96.69 94 ILE A C 1
ATOM 720 O O . ILE A 1 94 ? -21.355 0.067 17.393 1.00 96.69 94 ILE A O 1
ATOM 724 N N . ALA A 1 95 ? -20.809 0.920 15.378 1.00 96.25 95 ALA A N 1
ATOM 725 C CA . ALA A 1 95 ? -22.171 1.293 15.010 1.00 96.25 95 ALA A CA 1
ATOM 726 C C . ALA A 1 95 ? -23.105 0.072 14.938 1.00 96.25 95 ALA A C 1
ATOM 728 O O . ALA A 1 95 ? -24.217 0.118 15.459 1.00 96.25 95 ALA A O 1
ATOM 729 N N . GLN A 1 96 ? -22.643 -1.032 14.345 1.00 97.69 96 GLN A N 1
ATOM 730 C CA . GLN A 1 96 ? -23.430 -2.262 14.185 1.00 97.69 96 GLN A CA 1
ATOM 731 C C . GLN A 1 96 ? -23.668 -3.008 15.504 1.00 97.69 96 GLN A C 1
ATOM 733 O O . GLN A 1 96 ? -24.707 -3.639 15.674 1.00 97.69 96 GLN A O 1
ATOM 738 N N . SER A 1 97 ? -22.719 -2.942 16.440 1.00 97.25 97 SER A N 1
ATOM 739 C CA . SER A 1 97 ? -22.811 -3.633 17.735 1.00 97.25 97 SER A CA 1
ATOM 740 C C . SER A 1 97 ? -23.449 -2.794 18.846 1.00 97.25 97 SER A C 1
ATOM 742 O O . SER A 1 97 ? -23.717 -3.317 19.926 1.00 97.25 97 SER A O 1
ATOM 744 N N . GLY A 1 98 ? -23.676 -1.495 18.619 1.00 96.31 98 GLY A N 1
ATOM 745 C CA . GLY A 1 98 ? -24.152 -0.578 19.658 1.00 96.31 98 GLY A CA 1
ATOM 746 C C . GLY A 1 98 ? -23.121 -0.321 20.764 1.00 96.31 98 GLY A C 1
ATOM 747 O O . GLY A 1 98 ? -23.486 0.045 21.885 1.00 96.31 98 GLY A O 1
ATOM 748 N N . TYR A 1 99 ? -21.833 -0.527 20.478 1.00 97.00 99 TYR A N 1
ATOM 749 C CA . TYR A 1 99 ? -20.760 -0.285 21.436 1.00 97.00 99 TYR A CA 1
ATOM 750 C C . TYR A 1 99 ? -20.660 1.210 21.776 1.00 97.00 99 TYR A C 1
ATOM 752 O O . TYR A 1 99 ? -20.730 2.072 20.906 1.00 97.00 99 TYR A O 1
ATOM 760 N N . ARG A 1 100 ? -20.497 1.534 23.064 1.00 96.12 100 ARG A N 1
ATOM 761 C CA . ARG A 1 100 ? -20.508 2.927 23.559 1.00 96.12 100 ARG A CA 1
ATOM 762 C C . ARG A 1 100 ? -19.131 3.583 23.652 1.00 96.12 100 ARG A C 1
ATOM 764 O O . ARG A 1 100 ? -19.048 4.781 23.908 1.00 96.12 100 ARG A O 1
ATOM 771 N N . GLY A 1 101 ? -18.056 2.811 23.508 1.00 93.25 101 GLY A N 1
ATOM 772 C CA . GLY A 1 101 ? -16.697 3.348 23.515 1.00 93.25 101 GLY A CA 1
ATOM 773 C C . GLY A 1 101 ? -16.275 3.885 22.146 1.00 93.25 101 GLY A C 1
ATOM 774 O O . GLY A 1 101 ? -16.911 3.615 21.130 1.00 93.25 101 GLY A O 1
ATOM 775 N N . ARG A 1 102 ? -15.160 4.622 22.118 1.00 90.88 102 ARG A N 1
ATOM 776 C CA . ARG A 1 102 ? -14.536 5.126 20.886 1.00 90.88 102 ARG A CA 1
ATOM 777 C C . ARG A 1 102 ? -13.265 4.332 20.592 1.00 90.88 102 ARG A C 1
ATOM 779 O O . ARG A 1 102 ? -12.445 4.139 21.488 1.00 90.88 102 ARG A O 1
ATOM 786 N N . TYR A 1 103 ? -13.095 3.908 19.344 1.00 92.06 103 TYR A N 1
ATOM 787 C CA . TYR A 1 103 ? -11.824 3.364 18.873 1.00 92.06 103 TYR A CA 1
ATOM 788 C C . TYR A 1 103 ? -10.761 4.470 18.810 1.00 92.06 103 TYR A C 1
ATOM 790 O O . TYR A 1 103 ? -11.047 5.588 18.382 1.00 92.06 103 TYR A O 1
ATOM 798 N N . ARG A 1 104 ? -9.540 4.159 19.251 1.00 89.62 104 ARG A N 1
ATOM 799 C CA . ARG A 1 104 ? -8.359 5.008 19.072 1.00 89.62 104 ARG A CA 1
ATOM 800 C C . ARG A 1 104 ? -7.204 4.138 18.603 1.00 89.62 104 ARG A C 1
ATOM 802 O O . ARG A 1 104 ? -6.757 3.268 19.350 1.00 89.62 104 ARG A O 1
ATOM 809 N N . GLY A 1 105 ? -6.741 4.378 17.381 1.00 87.75 105 GLY A N 1
ATOM 810 C CA . GLY A 1 105 ? -5.540 3.738 16.861 1.00 87.75 105 GLY A CA 1
ATOM 811 C C . GLY A 1 105 ? -4.300 4.206 17.621 1.00 87.75 105 GLY A C 1
ATOM 812 O O . GLY A 1 105 ? -4.188 5.373 17.990 1.00 87.75 105 GLY A O 1
ATOM 813 N N . VAL A 1 106 ? -3.362 3.293 17.858 1.00 88.25 106 VAL A N 1
ATOM 814 C CA . VAL A 1 106 ? -2.034 3.611 18.395 1.00 88.25 106 VAL A CA 1
ATOM 815 C C . VAL A 1 106 ? -1.009 3.022 17.444 1.00 88.25 106 VAL A C 1
ATOM 817 O O . VAL A 1 106 ? -0.998 1.812 17.225 1.00 88.25 106 VAL A O 1
ATOM 820 N N . PHE A 1 107 ? -0.144 3.867 16.887 1.00 86.50 107 PHE A N 1
ATOM 821 C CA . PHE A 1 107 ? 0.936 3.426 16.015 1.00 86.50 107 PHE A CA 1
ATOM 822 C C . PHE A 1 107 ? 2.219 3.197 16.823 1.00 86.50 107 PHE A C 1
ATOM 824 O O . PHE A 1 107 ? 2.784 4.143 17.378 1.00 86.50 107 PHE A O 1
ATOM 831 N N . PRO A 1 108 ? 2.702 1.949 16.934 1.00 86.56 108 PRO A N 1
ATOM 832 C CA . PRO A 1 108 ? 3.896 1.656 17.706 1.00 86.56 108 PRO A CA 1
ATOM 833 C C . PRO A 1 108 ? 5.148 2.029 16.901 1.00 86.56 108 PRO A C 1
ATOM 835 O O . PRO A 1 108 ? 5.657 1.211 16.142 1.00 86.56 108 PRO A O 1
ATOM 838 N N . ILE A 1 109 ? 5.696 3.228 17.132 1.00 86.31 109 ILE A N 1
ATOM 839 C CA . ILE A 1 109 ? 6.855 3.807 16.408 1.00 86.31 109 ILE A CA 1
ATOM 840 C C . ILE A 1 109 ? 8.044 2.836 16.267 1.00 86.31 109 ILE A C 1
ATOM 842 O O . ILE A 1 109 ? 8.788 2.889 15.294 1.00 86.31 109 ILE A O 1
ATOM 846 N N . LYS A 1 110 ? 8.207 1.881 17.192 1.00 88.19 110 LYS A N 1
ATOM 847 C CA . LYS A 1 110 ? 9.233 0.827 17.107 1.00 88.19 110 LYS A CA 1
ATOM 848 C C . LYS A 1 110 ? 9.214 0.009 15.804 1.00 88.19 110 LYS A C 1
ATOM 850 O O . LYS A 1 110 ? 10.209 -0.645 15.518 1.00 88.19 110 LYS A O 1
ATOM 855 N N . VAL A 1 111 ? 8.097 -0.024 15.071 1.00 85.88 111 VAL A N 1
ATOM 856 C CA . VAL A 1 111 ? 7.987 -0.764 13.803 1.00 85.88 111 VAL A CA 1
ATOM 857 C C . VAL A 1 111 ? 8.520 0.020 12.603 1.00 85.88 111 VAL A C 1
ATOM 859 O O . VAL A 1 111 ? 8.954 -0.595 11.636 1.00 85.88 111 VAL A O 1
ATOM 862 N N . ASN A 1 112 ? 8.493 1.355 12.665 1.00 82.25 112 ASN A N 1
ATOM 863 C CA . ASN A 1 112 ? 9.038 2.244 11.649 1.00 82.25 112 ASN A CA 1
ATOM 864 C C . ASN A 1 112 ? 9.247 3.642 12.255 1.00 82.25 112 ASN A C 1
ATOM 866 O O . ASN A 1 112 ? 8.286 4.336 12.586 1.00 82.25 112 ASN A O 1
ATOM 870 N N . GLN A 1 113 ? 10.512 4.027 12.417 1.00 83.81 113 GLN A N 1
ATOM 871 C CA . GLN A 1 113 ? 10.929 5.264 13.080 1.00 83.81 113 GLN A CA 1
ATOM 872 C C . GLN A 1 113 ? 11.114 6.448 12.113 1.00 83.81 113 GLN A C 1
ATOM 874 O O . GLN A 1 113 ? 11.567 7.508 12.542 1.00 83.81 113 GLN A O 1
ATOM 879 N N . GLN A 1 114 ? 10.826 6.289 10.817 1.00 83.19 114 GLN A N 1
ATOM 880 C CA . GLN A 1 114 ? 10.996 7.364 9.835 1.00 83.19 114 GLN A CA 1
ATOM 881 C C . GLN A 1 114 ? 10.026 8.521 10.122 1.00 83.19 114 GLN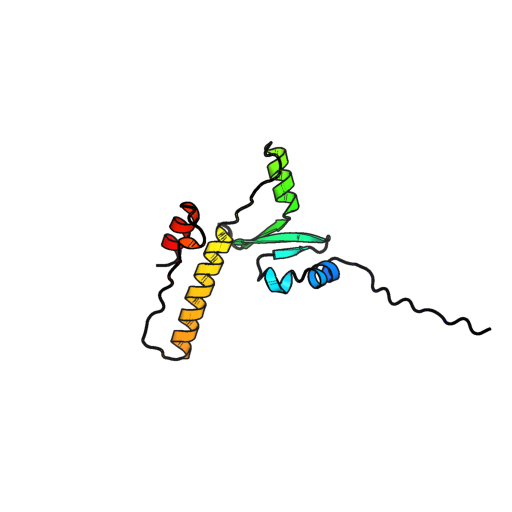 A C 1
ATOM 883 O O . GLN A 1 114 ? 8.827 8.296 10.277 1.00 83.19 114 GLN A O 1
ATOM 888 N N . SER A 1 115 ? 10.529 9.761 10.163 1.00 80.38 115 SER A N 1
ATOM 889 C CA . SER A 1 115 ? 9.727 10.941 10.534 1.00 80.38 115 SER A CA 1
ATOM 890 C C . SER A 1 115 ? 8.512 11.144 9.627 1.00 80.38 115 SER A C 1
ATOM 892 O O . SER A 1 115 ? 7.426 11.405 10.127 1.00 80.38 115 SER A O 1
ATOM 894 N N . GLN A 1 116 ? 8.674 10.920 8.321 1.00 76.94 116 GLN A N 1
ATOM 895 C CA . GLN A 1 116 ? 7.605 11.041 7.324 1.00 76.94 116 GLN A CA 1
ATOM 896 C C . GLN A 1 116 ? 6.419 10.105 7.624 1.00 76.94 116 GLN A C 1
ATOM 898 O O . GLN A 1 116 ? 5.272 10.532 7.609 1.00 76.94 116 GLN A O 1
ATOM 903 N N . ILE A 1 117 ? 6.694 8.849 7.999 1.00 77.25 117 ILE A N 1
ATOM 904 C CA . ILE A 1 117 ? 5.663 7.871 8.394 1.00 77.25 117 ILE A CA 1
ATOM 905 C C . ILE A 1 117 ? 4.911 8.356 9.640 1.00 77.25 117 ILE A C 1
ATOM 907 O O . ILE A 1 117 ? 3.697 8.204 9.740 1.00 77.25 117 ILE A O 1
ATOM 911 N N . ILE A 1 118 ? 5.631 8.918 10.615 1.00 80.44 118 ILE A N 1
ATOM 912 C CA . ILE A 1 118 ? 5.043 9.393 11.874 1.00 80.44 118 ILE A CA 1
ATOM 913 C C . ILE A 1 118 ? 4.138 10.606 11.621 1.00 80.44 118 ILE A C 1
ATOM 915 O O . ILE A 1 118 ? 3.052 10.678 12.195 1.00 80.44 118 ILE A O 1
ATOM 919 N N . GLU A 1 119 ? 4.569 11.534 10.765 1.00 78.94 119 GLU A N 1
ATOM 920 C CA . GLU A 1 119 ? 3.789 12.709 10.360 1.00 78.94 119 GLU A CA 1
ATOM 921 C C . GLU A 1 119 ? 2.494 12.307 9.640 1.00 78.94 119 GLU A C 1
ATOM 923 O O . GLU A 1 119 ? 1.418 12.773 10.020 1.00 78.94 119 GLU A O 1
ATOM 928 N N . GLU A 1 120 ? 2.573 11.383 8.677 1.00 75.12 120 GLU A N 1
ATOM 929 C CA . GLU A 1 120 ? 1.409 10.833 7.966 1.00 75.12 120 GLU A CA 1
ATOM 930 C C . GLU A 1 120 ? 0.415 10.182 8.941 1.00 75.12 120 GLU A C 1
ATOM 932 O O . GLU A 1 120 ? -0.764 10.538 8.986 1.00 75.12 120 GLU A O 1
ATOM 937 N N . VAL A 1 121 ? 0.897 9.292 9.814 1.00 77.25 121 VAL A N 1
ATOM 938 C CA . VAL A 1 121 ? 0.051 8.612 10.804 1.00 77.25 121 VAL A CA 1
ATOM 939 C C . VAL A 1 121 ? -0.637 9.594 11.754 1.00 77.25 121 VAL A C 1
ATOM 941 O O . VAL A 1 121 ? -1.803 9.400 12.099 1.00 77.25 121 VAL A O 1
ATOM 944 N N . ALA A 1 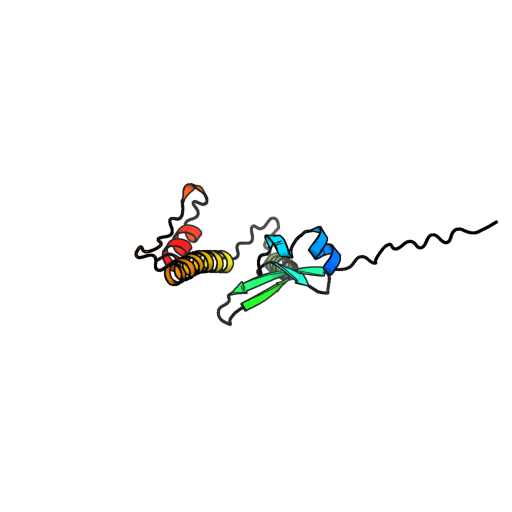122 ? 0.068 10.636 12.199 1.00 75.88 122 ALA A N 1
ATOM 945 C CA . ALA A 1 122 ? -0.496 11.642 13.093 1.00 75.88 122 ALA A CA 1
ATOM 946 C C . ALA A 1 122 ? -1.565 12.504 12.403 1.00 75.88 122 ALA A C 1
ATOM 948 O O . ALA A 1 122 ? -2.536 12.891 13.051 1.00 75.88 122 ALA A O 1
ATOM 949 N N . SER A 1 123 ? -1.403 12.777 11.104 1.00 75.62 123 SER A N 1
ATOM 950 C CA . SER A 1 123 ? -2.355 13.553 10.304 1.00 75.62 123 SER A CA 1
ATOM 951 C C . SER A 1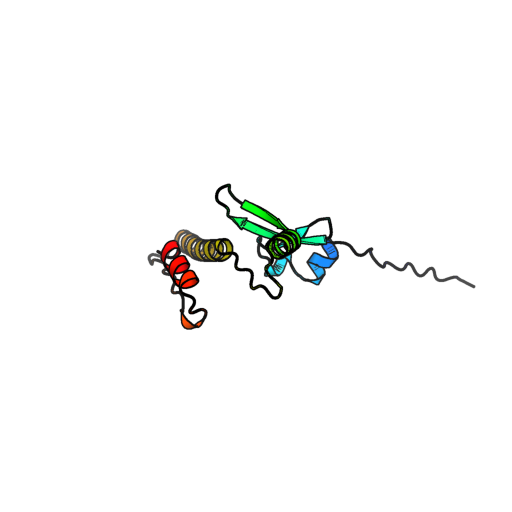 123 ? -3.655 12.783 10.030 1.00 75.62 123 SER A C 1
ATOM 953 O O . SER A 1 123 ? -4.743 13.329 10.202 1.00 75.62 123 SER A O 1
ATOM 955 N N . PHE A 1 124 ? -3.559 11.500 9.659 1.00 67.94 124 PHE A N 1
ATOM 956 C CA . PHE A 1 124 ? -4.715 10.675 9.272 1.00 67.94 124 PHE A CA 1
ATOM 957 C C . PHE A 1 124 ? -5.342 9.868 10.423 1.00 67.94 124 PHE A C 1
ATOM 959 O O . PHE A 1 124 ? -6.423 9.302 10.267 1.00 67.94 124 PHE A O 1
ATOM 966 N N . GLY A 1 125 ? -4.675 9.778 11.577 1.00 59.56 125 GLY A N 1
ATOM 967 C CA . GLY A 1 125 ? -5.102 8.958 12.717 1.00 59.56 125 GLY A CA 1
ATOM 968 C C . GLY A 1 125 ? -5.952 9.654 13.793 1.00 59.56 125 GLY A C 1
ATOM 969 O O . GLY A 1 125 ? -6.264 9.000 14.793 1.00 59.56 125 GLY A O 1
ATOM 970 N N . ALA A 1 126 ? -6.280 10.946 13.647 1.00 50.78 126 ALA A N 1
ATOM 971 C CA . ALA A 1 126 ? -6.962 11.769 14.666 1.00 50.78 126 ALA A CA 1
ATOM 972 C C . ALA A 1 126 ? -8.508 11.720 14.616 1.00 50.78 126 ALA A C 1
ATOM 974 O O . ALA A 1 126 ? -9.071 11.757 13.504 1.00 50.78 126 ALA A O 1
#